Protein AF-A0A6G2DXA1-F1 (afdb_monomer_lite)

Organism: Streptococcus pneumoniae (NCBI:txid1313)

Foldseek 3Di:
DLLVVQLVVCCVVQPQQFWKDAPNDIWGWHDWAQPVPPQWIWTWTHDPDPPPPDDTDIDTHNHNVRVVVGIDTDPDPPPPPD

Sequence (82 aa):
SKVDKIVEEALREYPIGSQVSYRGQVFQLVSIENAQLNDLVRLELFNDSNQLFEENPILYLNSLEEIEQVLSLVELEKEDSE

Structure (mmCIF, N/CA/C/O backbone):
data_AF-A0A6G2DXA1-F1
#
_entry.id   AF-A0A6G2DXA1-F1
#
loop_
_atom_site.group_PDB
_atom_site.id
_atom_site.type_symbol
_atom_site.label_atom_id
_atom_site.label_alt_id
_atom_site.label_comp_id
_atom_site.label_asym_id
_atom_site.label_entity_id
_atom_site.label_seq_id
_atom_site.pdbx_PDB_ins_code
_atom_site.Cartn_x
_atom_site.Cartn_y
_atom_site.Cartn_z
_atom_site.occupancy
_atom_site.B_iso_or_equiv
_atom_site.auth_seq_id
_atom_site.auth_comp_id
_atom_site.auth_asym_id
_atom_site.auth_atom_id
_atom_site.pdbx_PDB_model_num
ATOM 1 N N . SER A 1 1 ? -15.626 -0.920 7.056 1.00 86.00 1 SER A N 1
ATOM 2 C CA . SER A 1 1 ? -14.898 -0.841 8.343 1.00 86.00 1 SER A CA 1
ATOM 3 C C . SER A 1 1 ? -13.932 0.346 8.307 1.00 86.00 1 SER A C 1
ATOM 5 O O . SER A 1 1 ? -13.907 1.035 7.293 1.00 86.00 1 SER A O 1
ATOM 7 N N . LYS A 1 2 ? -13.183 0.650 9.383 1.00 91.75 2 LYS A N 1
ATOM 8 C CA . LYS A 1 2 ? -12.129 1.690 9.341 1.00 91.75 2 LYS A CA 1
ATOM 9 C C . LYS A 1 2 ? -11.079 1.351 8.276 1.00 91.75 2 LYS A C 1
ATOM 11 O O . LYS A 1 2 ? -10.739 2.206 7.473 1.00 91.75 2 LYS A O 1
ATOM 16 N N . VAL A 1 3 ? -10.630 0.098 8.258 1.00 96.06 3 VAL A N 1
ATOM 17 C CA . VAL A 1 3 ? -9.620 -0.397 7.316 1.00 96.06 3 VAL A CA 1
ATOM 18 C C . VAL A 1 3 ? -10.119 -0.343 5.879 1.00 96.06 3 VAL A C 1
ATOM 20 O O . VAL A 1 3 ? -9.384 0.109 5.017 1.00 96.06 3 VAL A O 1
ATOM 23 N N . ASP A 1 4 ? -11.379 -0.718 5.622 1.00 96.50 4 ASP A N 1
ATOM 24 C CA . ASP A 1 4 ? -11.919 -0.692 4.251 1.00 96.50 4 ASP A CA 1
ATOM 25 C C . ASP A 1 4 ? -11.905 0.727 3.662 1.00 96.50 4 ASP A C 1
ATOM 27 O O . ASP A 1 4 ? -11.630 0.890 2.481 1.00 96.50 4 ASP A O 1
ATOM 31 N N . LYS A 1 5 ? -12.121 1.761 4.490 1.00 97.06 5 LYS A N 1
ATOM 32 C CA . LYS A 1 5 ? -11.997 3.158 4.045 1.00 97.06 5 LYS A CA 1
ATOM 33 C C . LYS A 1 5 ? -10.559 3.512 3.672 1.00 97.06 5 LYS A C 1
ATOM 35 O O . LYS A 1 5 ? -10.347 4.114 2.632 1.00 97.06 5 LYS A O 1
ATOM 40 N N . ILE A 1 6 ? -9.585 3.082 4.477 1.00 97.81 6 ILE A N 1
ATOM 41 C CA . ILE A 1 6 ? -8.161 3.303 4.184 1.00 97.81 6 ILE A CA 1
ATOM 42 C C . ILE A 1 6 ? -7.769 2.569 2.897 1.00 97.81 6 ILE A C 1
ATOM 44 O O . ILE A 1 6 ? -7.032 3.120 2.092 1.00 97.81 6 ILE A O 1
ATOM 48 N N . VAL A 1 7 ? -8.281 1.353 2.672 1.00 98.1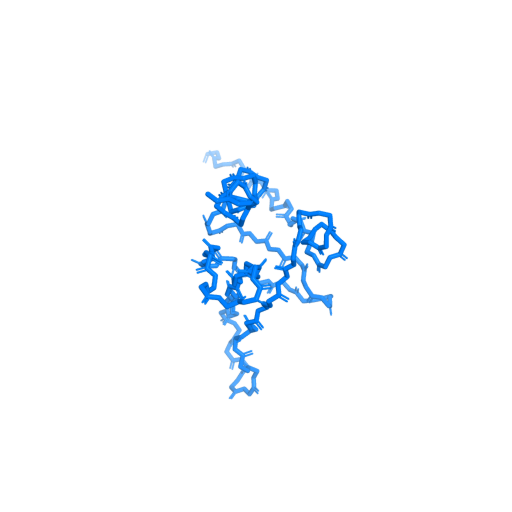2 7 VAL A N 1
ATOM 49 C CA . VAL A 1 7 ? -8.075 0.606 1.420 1.00 98.12 7 VAL A CA 1
ATOM 50 C C . VAL A 1 7 ? -8.640 1.380 0.228 1.00 98.12 7 VAL A C 1
ATOM 52 O O . VAL A 1 7 ? -7.942 1.541 -0.768 1.00 98.12 7 VAL A O 1
ATOM 55 N N . GLU A 1 8 ? -9.874 1.883 0.321 1.00 98.12 8 GLU A N 1
ATOM 56 C CA . GLU A 1 8 ? -10.503 2.686 -0.737 1.00 98.12 8 GLU A CA 1
ATOM 57 C C . GLU A 1 8 ? -9.708 3.966 -1.049 1.00 98.12 8 GLU A C 1
ATOM 59 O O . GLU A 1 8 ? -9.491 4.285 -2.218 1.00 98.12 8 GLU A O 1
ATOM 64 N N . GLU A 1 9 ? -9.250 4.682 -0.020 1.00 98.12 9 GLU A N 1
ATOM 65 C CA . GLU A 1 9 ? -8.431 5.891 -0.170 1.00 98.12 9 GLU A CA 1
ATOM 66 C C . GLU A 1 9 ? -7.054 5.565 -0.764 1.00 98.12 9 GLU A C 1
ATOM 68 O O . GLU A 1 9 ? -6.630 6.196 -1.731 1.00 98.12 9 GLU A O 1
ATOM 73 N N . ALA A 1 10 ? -6.389 4.523 -0.265 1.00 97.75 10 ALA A N 1
ATOM 74 C CA . ALA A 1 10 ? -5.083 4.106 -0.756 1.00 97.75 10 ALA A CA 1
ATOM 75 C C . ALA A 1 10 ? -5.138 3.611 -2.207 1.00 97.75 10 ALA A C 1
ATOM 77 O O . ALA A 1 10 ? -4.237 3.919 -2.973 1.00 97.75 10 ALA A O 1
ATOM 78 N N . LEU A 1 11 ? -6.202 2.916 -2.626 1.00 98.00 11 LEU A N 1
ATOM 79 C CA . LEU A 1 11 ? -6.401 2.523 -4.030 1.00 98.00 11 LEU A CA 1
ATOM 80 C C . LEU A 1 11 ? -6.599 3.721 -4.966 1.00 98.00 11 LEU A C 1
ATOM 82 O O . LEU A 1 11 ? -6.347 3.609 -6.167 1.00 98.00 11 LEU A O 1
ATOM 86 N N . ARG A 1 12 ? -7.079 4.851 -4.438 1.00 97.31 12 ARG A N 1
ATOM 87 C CA . ARG A 1 12 ? -7.258 6.084 -5.206 1.00 97.31 12 ARG A CA 1
ATOM 88 C C . ARG A 1 12 ? -5.932 6.799 -5.439 1.00 97.31 12 ARG A C 1
ATOM 90 O O . ARG A 1 12 ? -5.680 7.218 -6.565 1.00 97.31 12 ARG A O 1
ATOM 97 N N . GLU A 1 13 ? -5.125 6.928 -4.389 1.00 96.69 13 GLU A N 1
ATOM 98 C CA . GLU A 1 13 ? -3.814 7.588 -4.446 1.00 96.69 13 GLU A CA 1
ATOM 99 C C . GLU A 1 13 ? -2.752 6.682 -5.087 1.00 96.69 13 GLU A C 1
ATOM 101 O O . GLU A 1 13 ? -1.921 7.140 -5.862 1.00 96.69 13 GLU A O 1
ATOM 106 N N . TYR A 1 14 ? -2.833 5.372 -4.850 1.00 96.81 14 TYR A N 1
ATOM 107 C CA . TYR A 1 14 ? -1.925 4.354 -5.374 1.00 96.81 14 TYR A CA 1
ATOM 108 C C . TYR A 1 14 ? -2.704 3.280 -6.149 1.00 96.81 14 TYR A C 1
ATOM 110 O O . TYR A 1 14 ? -2.976 2.193 -5.628 1.00 96.81 14 TYR A O 1
ATOM 118 N N . PRO A 1 15 ? -3.076 3.544 -7.414 1.00 96.50 15 PRO A N 1
ATOM 119 C CA . PRO A 1 15 ? -3.750 2.553 -8.242 1.00 96.50 15 PRO A CA 1
ATOM 120 C C . PRO A 1 15 ? -2.917 1.275 -8.392 1.00 96.50 15 PRO A C 1
ATOM 122 O O . PRO A 1 15 ? -1.694 1.334 -8.550 1.00 96.50 15 PRO A O 1
ATOM 125 N N . ILE A 1 16 ? -3.574 0.112 -8.401 1.00 96.81 16 ILE A N 1
ATOM 126 C CA . ILE A 1 16 ? -2.901 -1.168 -8.665 1.00 96.81 16 ILE A CA 1
ATOM 127 C C . ILE A 1 16 ? -2.201 -1.117 -10.026 1.00 96.81 16 ILE A C 1
ATOM 129 O O . ILE A 1 16 ? -2.770 -0.668 -11.021 1.00 96.81 16 ILE A O 1
ATOM 133 N N . GLY A 1 17 ? -0.955 -1.580 -10.057 1.00 93.88 17 GLY A N 1
ATOM 134 C CA . GLY A 1 17 ? -0.077 -1.535 -11.219 1.00 93.88 17 GLY A CA 1
ATOM 135 C C . GLY A 1 17 ? 0.784 -0.273 -11.314 1.00 93.88 17 GLY A C 1
ATOM 136 O O . GLY A 1 17 ? 1.676 -0.244 -12.162 1.00 93.88 17 GLY A O 1
ATOM 137 N N . SER A 1 18 ? 0.564 0.734 -10.458 1.00 94.31 18 SER A N 1
ATOM 138 C CA . SER A 1 18 ? 1.450 1.900 -10.345 1.00 94.31 18 SER A CA 1
ATOM 139 C C . SER A 1 18 ? 2.857 1.504 -9.892 1.00 94.31 18 SER A C 1
ATOM 141 O O . SER A 1 18 ? 3.052 0.505 -9.192 1.00 94.31 18 SER A O 1
ATOM 143 N N . GLN A 1 19 ? 3.844 2.305 -10.298 1.00 94.56 19 GLN A N 1
ATOM 144 C CA . GLN A 1 19 ? 5.198 2.198 -9.776 1.00 94.56 19 GLN A CA 1
ATOM 145 C C . GLN A 1 19 ? 5.349 3.051 -8.520 1.00 94.56 19 GLN A C 1
ATOM 147 O O . GLN A 1 19 ? 4.969 4.223 -8.496 1.00 94.56 19 GLN A O 1
ATOM 152 N N . VAL A 1 20 ? 5.930 2.458 -7.482 1.00 95.19 20 VAL A N 1
ATOM 153 C CA . VAL A 1 20 ? 6.190 3.106 -6.198 1.00 95.19 20 VAL A CA 1
ATOM 154 C C . VAL A 1 20 ? 7.644 2.918 -5.795 1.00 95.19 20 VAL A C 1
ATOM 156 O O . VAL A 1 20 ? 8.231 1.855 -5.991 1.00 95.19 20 VAL A O 1
ATOM 159 N N . SER A 1 21 ? 8.228 3.956 -5.211 1.00 94.62 21 SER A N 1
ATOM 160 C CA . SER A 1 21 ? 9.515 3.882 -4.538 1.00 94.62 21 SER A CA 1
ATOM 161 C C . SER A 1 21 ? 9.303 3.426 -3.100 1.00 94.62 21 SER A C 1
ATOM 163 O O . SER A 1 21 ? 8.537 4.040 -2.355 1.00 94.62 21 SER A O 1
ATOM 165 N N . TYR A 1 22 ? 10.003 2.366 -2.708 1.00 94.12 22 TYR A N 1
ATOM 166 C CA . TYR A 1 22 ? 10.073 1.857 -1.345 1.00 94.12 22 TYR A CA 1
ATOM 167 C C . TYR A 1 22 ? 11.538 1.627 -0.986 1.00 94.12 22 TYR A C 1
ATOM 169 O O . TYR A 1 22 ? 12.254 0.895 -1.667 1.00 94.12 22 TYR A O 1
ATOM 177 N N . ARG A 1 23 ? 12.011 2.276 0.087 1.00 92.19 23 ARG A N 1
ATOM 178 C CA . ARG A 1 23 ? 13.415 2.185 0.548 1.00 92.19 23 ARG A CA 1
ATOM 179 C C . ARG A 1 23 ? 14.454 2.466 -0.553 1.00 92.19 23 ARG A C 1
ATOM 181 O O . ARG A 1 23 ? 15.536 1.886 -0.553 1.00 92.19 23 ARG A O 1
ATOM 188 N N . GLY A 1 24 ? 14.132 3.374 -1.474 1.00 89.81 24 GLY A N 1
ATOM 189 C CA . GLY A 1 24 ? 15.023 3.773 -2.566 1.00 89.81 24 GLY A CA 1
ATOM 190 C C . GLY A 1 24 ? 15.069 2.804 -3.751 1.00 89.81 24 GLY A C 1
ATOM 191 O O . GLY A 1 24 ? 15.879 3.011 -4.649 1.00 89.81 24 GLY A O 1
ATOM 192 N N . GLN A 1 25 ? 14.216 1.778 -3.772 1.00 90.19 25 GLN A N 1
ATOM 193 C CA . GLN A 1 25 ? 14.024 0.889 -4.917 1.00 90.19 25 GLN A CA 1
ATOM 194 C C . GLN A 1 25 ? 12.615 1.056 -5.498 1.00 90.19 25 GLN A C 1
ATOM 196 O O . GLN A 1 25 ? 11.684 1.396 -4.770 1.00 90.19 25 GLN A O 1
ATOM 201 N N . VAL A 1 26 ? 12.459 0.814 -6.801 1.00 91.62 26 VAL A N 1
ATOM 202 C CA . VAL A 1 26 ? 11.169 0.914 -7.499 1.00 91.62 26 VAL A CA 1
ATOM 203 C C . VAL A 1 26 ? 10.511 -0.458 -7.574 1.00 91.62 26 VAL A C 1
ATOM 205 O O . VAL A 1 26 ? 11.145 -1.430 -7.977 1.00 91.62 26 VAL A O 1
ATOM 208 N N . PHE A 1 27 ? 9.230 -0.512 -7.230 1.00 93.38 27 PHE A N 1
ATOM 209 C CA . PHE A 1 27 ? 8.392 -1.704 -7.298 1.00 93.38 27 PHE A CA 1
ATOM 210 C C . PHE A 1 27 ? 7.088 -1.393 -8.022 1.00 93.38 27 PHE A C 1
ATOM 212 O O . PHE A 1 27 ? 6.645 -0.245 -8.061 1.00 93.38 27 PHE A O 1
ATOM 219 N N . GLN A 1 28 ? 6.433 -2.427 -8.535 1.00 94.50 28 GLN A N 1
ATOM 220 C CA . GLN A 1 28 ? 5.037 -2.348 -8.935 1.00 94.50 28 GLN A CA 1
ATOM 221 C C . GLN A 1 28 ? 4.141 -2.682 -7.740 1.00 94.50 28 GLN A C 1
ATOM 223 O O . GLN A 1 28 ? 4.324 -3.709 -7.087 1.00 94.50 28 GLN A O 1
ATOM 228 N N . LEU A 1 29 ? 3.149 -1.845 -7.456 1.00 96.38 29 LEU A N 1
ATOM 229 C CA . LEU A 1 29 ? 2.127 -2.162 -6.463 1.00 96.38 29 LEU A CA 1
ATOM 230 C C . LEU A 1 29 ? 1.143 -3.191 -7.040 1.00 96.38 29 LEU A C 1
ATOM 232 O O . LEU A 1 29 ? 0.488 -2.909 -8.045 1.00 96.38 29 LEU A O 1
ATOM 236 N N . VAL A 1 30 ? 0.998 -4.357 -6.402 1.00 96.81 30 VAL A N 1
ATOM 237 C CA . VAL A 1 30 ? 0.142 -5.446 -6.920 1.00 96.81 30 VAL A CA 1
ATOM 238 C C . VAL A 1 30 ? -1.128 -5.688 -6.109 1.00 96.81 30 VAL A C 1
ATOM 240 O O . VAL A 1 30 ? -2.128 -6.117 -6.683 1.00 96.81 30 VAL A O 1
ATOM 243 N N . SER A 1 31 ? -1.147 -5.370 -4.813 1.00 97.88 31 SER A N 1
ATOM 244 C CA . SER A 1 31 ? -2.369 -5.472 -4.002 1.00 97.88 31 SER A CA 1
ATOM 245 C C . SER A 1 31 ? -2.430 -4.422 -2.896 1.00 97.88 31 SER A C 1
ATOM 247 O O . SER A 1 31 ? -1.406 -4.128 -2.279 1.00 97.88 31 SER A O 1
ATOM 249 N N . ILE A 1 32 ? -3.641 -3.954 -2.582 1.00 98.25 32 ILE A N 1
ATOM 250 C CA . ILE A 1 32 ? -3.988 -3.233 -1.350 1.00 98.25 32 ILE A CA 1
ATOM 251 C C . ILE A 1 32 ? -5.249 -3.887 -0.787 1.00 98.25 32 ILE A C 1
ATOM 253 O O . ILE A 1 32 ? -6.298 -3.868 -1.429 1.00 98.25 32 ILE A O 1
ATOM 257 N N . GLU A 1 33 ? -5.156 -4.472 0.403 1.00 97.88 33 GLU A N 1
ATOM 258 C CA . GLU A 1 33 ? -6.243 -5.268 0.976 1.00 97.88 33 GLU A CA 1
ATOM 259 C C . GLU A 1 33 ? -6.397 -5.019 2.476 1.00 97.88 33 GLU A C 1
ATOM 261 O O . GLU A 1 33 ? -5.439 -4.708 3.180 1.00 97.88 33 GLU A O 1
ATOM 266 N N . ASN A 1 34 ? -7.606 -5.210 3.003 1.00 97.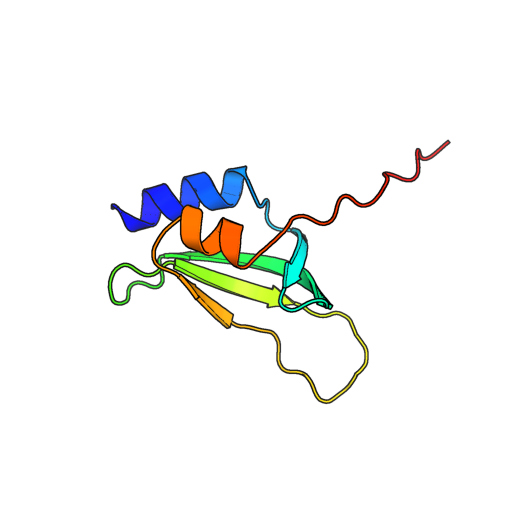31 34 ASN A N 1
ATOM 267 C CA . ASN A 1 34 ? -7.796 -5.303 4.445 1.00 97.31 34 ASN A CA 1
ATOM 268 C C . ASN A 1 34 ? -7.196 -6.632 4.929 1.00 97.31 34 ASN A C 1
ATOM 270 O O . ASN A 1 34 ? -7.688 -7.696 4.554 1.00 97.31 34 ASN A O 1
ATOM 274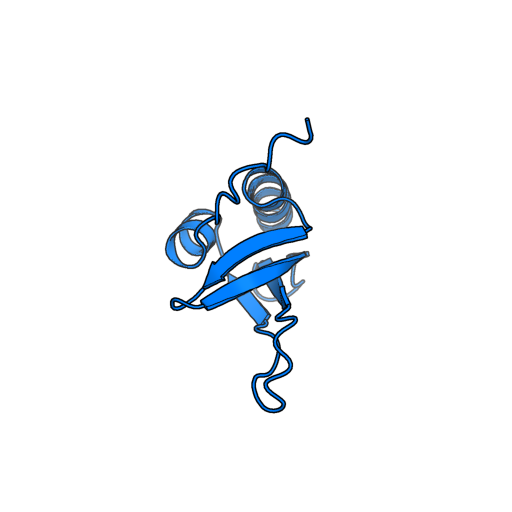 N N . ALA A 1 35 ? -6.173 -6.575 5.786 1.00 96.06 35 ALA A N 1
ATOM 275 C CA . ALA A 1 35 ? -5.436 -7.755 6.242 1.00 96.06 35 ALA A CA 1
ATOM 276 C C . ALA A 1 35 ? -6.270 -8.702 7.124 1.00 96.06 35 ALA A C 1
ATOM 278 O O . ALA A 1 35 ? -5.794 -9.781 7.476 1.00 96.06 35 ALA A O 1
ATOM 279 N N . GLN A 1 36 ? -7.479 -8.290 7.535 1.00 93.44 36 GLN A N 1
ATOM 280 C CA . GLN A 1 36 ? -8.322 -8.992 8.513 1.00 93.44 36 GLN A CA 1
ATOM 281 C C . GLN A 1 36 ? -7.577 -9.284 9.831 1.00 93.44 36 GLN A C 1
ATOM 283 O O . GLN A 1 36 ? -7.904 -10.218 10.563 1.00 93.44 36 GLN A O 1
ATOM 288 N N . LEU A 1 37 ? -6.566 -8.465 10.135 1.00 87.31 37 LEU A N 1
ATOM 289 C CA . LEU A 1 37 ? -5.660 -8.611 11.265 1.00 87.31 37 LEU A CA 1
ATOM 290 C C . LEU A 1 37 ? -5.339 -7.227 11.837 1.00 87.31 37 LEU A C 1
ATOM 292 O O . LEU A 1 37 ? -4.769 -6.394 11.140 1.00 87.31 37 LEU A O 1
ATOM 296 N N . ASN A 1 38 ? -5.667 -7.007 13.113 1.00 89.75 38 ASN A N 1
ATOM 297 C CA . ASN A 1 38 ? -5.262 -5.832 13.904 1.00 89.75 38 ASN A CA 1
ATOM 298 C C . ASN A 1 38 ? -5.509 -4.464 13.238 1.00 89.75 38 ASN A C 1
ATOM 300 O O . ASN A 1 38 ? -4.708 -3.548 13.400 1.00 89.75 38 ASN A O 1
ATOM 304 N N . ASP A 1 39 ? -6.606 -4.329 12.494 1.00 91.31 39 ASP A N 1
ATOM 305 C CA . ASP A 1 39 ? -6.945 -3.116 11.744 1.00 91.31 39 ASP A CA 1
ATOM 306 C C . ASP A 1 39 ? -5.862 -2.656 10.738 1.00 91.31 39 ASP A C 1
ATOM 308 O O . ASP A 1 39 ? -5.728 -1.461 10.464 1.00 91.31 39 ASP A O 1
ATOM 312 N N . LEU A 1 40 ? -5.085 -3.596 10.188 1.00 97.50 40 LEU A N 1
ATOM 313 C CA . LEU A 1 40 ? -4.015 -3.316 9.229 1.00 97.50 40 LEU A CA 1
ATOM 314 C C . LEU A 1 40 ? -4.482 -3.471 7.778 1.00 97.50 40 LEU A C 1
ATOM 316 O O . LEU A 1 40 ? -5.301 -4.328 7.437 1.00 97.50 40 LEU A O 1
ATOM 320 N N . VAL A 1 41 ? -3.885 -2.664 6.912 1.00 97.88 41 VAL A N 1
ATOM 321 C CA . VAL A 1 41 ? -3.912 -2.787 5.458 1.00 97.88 41 VAL A CA 1
ATOM 322 C C . VAL A 1 41 ? -2.671 -3.560 5.024 1.00 97.88 41 VAL A C 1
ATOM 324 O O . VAL A 1 41 ? -1.563 -3.244 5.456 1.00 97.88 41 VAL A O 1
ATOM 327 N N . ARG A 1 42 ? -2.852 -4.571 4.175 1.00 98.06 42 ARG A N 1
ATOM 328 C CA . ARG A 1 42 ? -1.778 -5.339 3.546 1.00 98.06 42 ARG A CA 1
ATOM 329 C C . ARG A 1 42 ? -1.491 -4.765 2.163 1.00 98.06 42 ARG A C 1
ATOM 331 O O . ARG A 1 42 ? -2.397 -4.697 1.334 1.00 98.06 42 ARG A O 1
ATOM 338 N N . LEU A 1 43 ? -0.237 -4.400 1.911 1.00 98.31 43 LEU A N 1
ATOM 339 C CA . LEU A 1 43 ? 0.250 -4.024 0.586 1.00 98.31 43 LEU A CA 1
ATOM 340 C C . LEU A 1 43 ? 1.259 -5.064 0.113 1.00 98.31 43 LEU A C 1
ATOM 342 O O . LEU A 1 43 ? 2.094 -5.520 0.895 1.00 98.31 43 LEU A O 1
ATOM 346 N N . GLU A 1 44 ? 1.195 -5.419 -1.162 1.00 97.25 44 GLU A N 1
ATOM 347 C CA . GLU A 1 44 ? 2.168 -6.304 -1.800 1.00 97.25 44 GLU A CA 1
ATOM 348 C C . GLU A 1 44 ? 2.838 -5.562 -2.949 1.00 97.25 44 GLU A C 1
ATOM 350 O O . GLU A 1 44 ? 2.169 -4.931 -3.775 1.00 97.25 44 GLU A O 1
ATOM 355 N N . LEU A 1 45 ? 4.168 -5.613 -2.954 1.00 95.81 45 LEU A N 1
ATOM 356 C CA . LEU A 1 45 ? 5.025 -4.959 -3.927 1.00 95.81 45 LEU A CA 1
ATOM 357 C C . LEU A 1 45 ? 5.764 -6.022 -4.730 1.00 95.81 45 LEU A C 1
ATOM 359 O O . LEU A 1 45 ? 6.341 -6.942 -4.160 1.00 95.81 45 LEU A O 1
ATOM 363 N N . PHE A 1 46 ? 5.772 -5.871 -6.046 1.00 92.56 46 PHE A N 1
ATOM 364 C CA . PHE A 1 46 ? 6.435 -6.777 -6.968 1.00 92.56 46 PHE A CA 1
ATOM 365 C C . PHE A 1 46 ? 7.675 -6.123 -7.575 1.00 92.56 46 PHE A C 1
ATOM 367 O O . PHE A 1 46 ? 7.616 -4.980 -8.037 1.00 92.56 46 PHE A O 1
ATOM 374 N N . ASN A 1 47 ? 8.789 -6.853 -7.591 1.00 86.81 47 ASN A N 1
ATOM 375 C CA . ASN A 1 47 ? 9.994 -6.472 -8.317 1.00 86.81 47 ASN A CA 1
ATOM 376 C C . ASN A 1 47 ? 10.198 -7.412 -9.515 1.00 86.81 47 ASN A C 1
ATOM 378 O O . ASN A 1 47 ? 10.391 -8.609 -9.329 1.00 86.81 47 ASN A O 1
ATOM 382 N N . ASP A 1 48 ? 10.205 -6.868 -10.736 1.00 74.12 48 ASP A N 1
ATOM 383 C CA . ASP A 1 48 ? 10.534 -7.619 -11.965 1.00 74.12 48 ASP A CA 1
ATOM 384 C C . ASP A 1 48 ? 12.058 -7.751 -12.186 1.00 74.12 48 ASP A C 1
ATOM 386 O O . ASP A 1 48 ? 12.547 -8.190 -13.227 1.00 74.12 48 ASP A O 1
ATOM 390 N N . SER A 1 49 ? 12.866 -7.321 -11.214 1.00 69.19 49 SER A N 1
ATOM 391 C CA . SER A 1 49 ? 14.312 -7.474 -11.282 1.00 69.19 49 SER A CA 1
ATOM 392 C C . SER A 1 49 ? 14.681 -8.957 -11.290 1.00 69.19 49 SER A C 1
ATOM 394 O O . SER A 1 49 ? 14.417 -9.692 -10.343 1.00 69.19 49 SER A O 1
ATOM 396 N N . ASN A 1 50 ? 15.419 -9.385 -12.318 1.00 64.50 50 ASN A N 1
ATOM 397 C CA . ASN A 1 50 ? 16.052 -10.710 -12.405 1.00 64.50 50 ASN A CA 1
ATOM 398 C C . ASN A 1 50 ? 17.115 -10.968 -11.306 1.00 64.50 50 ASN A C 1
ATOM 400 O O . ASN A 1 50 ? 17.885 -11.931 -11.383 1.00 64.50 50 ASN A O 1
ATOM 404 N N . GLN A 1 51 ? 17.213 -10.099 -10.296 1.00 63.66 51 GLN A N 1
ATOM 405 C CA . GLN A 1 51 ? 18.032 -10.309 -9.112 1.00 63.66 51 GLN A CA 1
ATOM 406 C C . GLN A 1 51 ? 17.380 -11.382 -8.230 1.00 63.66 51 GLN A C 1
ATOM 408 O O . GLN A 1 51 ? 16.526 -11.111 -7.397 1.00 63.66 51 GLN A O 1
ATOM 413 N N . LEU A 1 52 ? 17.842 -12.617 -8.433 1.00 60.16 52 LEU A N 1
ATOM 414 C CA . LEU A 1 52 ? 17.420 -13.899 -7.847 1.00 60.16 52 LEU A CA 1
ATOM 415 C C . LEU A 1 52 ? 17.282 -14.000 -6.308 1.00 60.16 52 LEU A C 1
ATOM 417 O O . LEU A 1 52 ? 17.068 -15.106 -5.815 1.00 60.16 52 LEU A O 1
ATOM 421 N N . PHE A 1 53 ? 17.432 -12.921 -5.536 1.00 61.19 53 PHE A N 1
ATOM 422 C CA . PHE A 1 53 ? 17.576 -12.999 -4.076 1.00 61.19 53 PHE A CA 1
ATOM 423 C C . PHE A 1 53 ? 16.727 -12.018 -3.257 1.00 61.19 53 PHE A C 1
ATOM 425 O O . PHE A 1 53 ? 16.751 -12.125 -2.031 1.00 61.19 53 PHE A O 1
ATOM 432 N N . GLU A 1 54 ? 15.989 -11.088 -3.868 1.00 68.81 54 GLU A N 1
ATOM 433 C CA . GLU A 1 54 ? 15.092 -10.203 -3.112 1.00 68.81 54 GLU A CA 1
ATOM 434 C C . GLU A 1 54 ? 13.649 -10.712 -3.192 1.00 68.81 54 GLU A C 1
ATOM 436 O O . GLU A 1 54 ? 13.038 -10.745 -4.256 1.00 68.81 54 GLU A O 1
ATOM 441 N N . GLU A 1 55 ? 13.112 -11.147 -2.050 1.00 80.56 55 GLU A N 1
ATOM 442 C CA . GLU A 1 55 ? 11.692 -11.469 -1.908 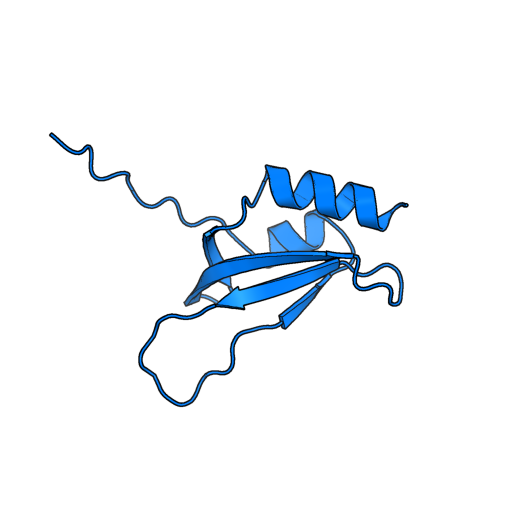1.00 80.56 55 GLU A CA 1
ATOM 443 C C . GLU A 1 55 ? 10.846 -10.201 -2.088 1.00 80.56 55 GLU A C 1
ATOM 445 O O . GLU A 1 55 ? 11.207 -9.116 -1.622 1.00 80.56 55 GLU A O 1
ATOM 450 N N . ASN A 1 56 ? 9.684 -10.358 -2.716 1.00 89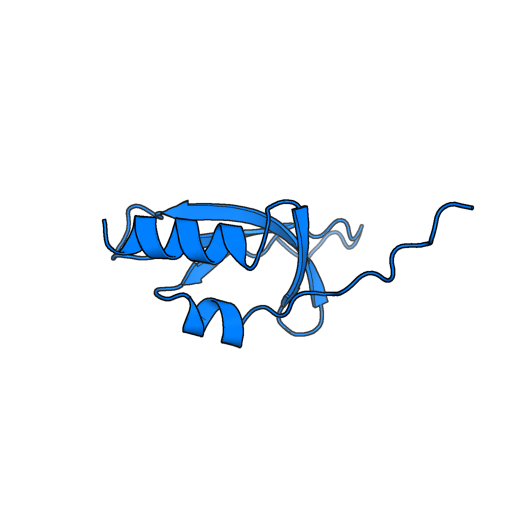.00 56 ASN A N 1
ATOM 451 C CA . ASN A 1 56 ? 8.708 -9.288 -2.894 1.00 89.00 56 ASN A CA 1
ATOM 452 C C . ASN A 1 56 ? 8.243 -8.730 -1.533 1.00 89.00 56 ASN A C 1
ATOM 454 O O . ASN A 1 56 ? 7.773 -9.500 -0.686 1.00 89.00 56 ASN A O 1
ATOM 458 N N . PRO A 1 57 ? 8.352 -7.409 -1.282 1.00 93.81 57 PRO A N 1
ATOM 459 C CA . PRO A 1 57 ? 7.937 -6.834 -0.010 1.00 93.81 57 PRO A CA 1
ATOM 460 C C . PRO A 1 57 ? 6.432 -6.983 0.243 1.00 93.81 57 PRO A C 1
ATOM 462 O O . PRO A 1 57 ? 5.601 -6.625 -0.591 1.00 93.81 57 PRO A O 1
ATOM 465 N N . ILE A 1 58 ? 6.086 -7.423 1.455 1.00 95.50 58 ILE A N 1
ATOM 466 C CA . ILE A 1 58 ? 4.722 -7.370 1.992 1.00 95.50 58 ILE A CA 1
ATOM 467 C C . ILE A 1 58 ? 4.722 -6.407 3.177 1.00 95.50 58 ILE A C 1
ATOM 469 O O . ILE A 1 58 ? 5.458 -6.605 4.148 1.00 95.50 58 ILE A O 1
ATOM 473 N N . LEU A 1 59 ? 3.895 -5.369 3.105 1.00 97.00 59 LEU A N 1
ATOM 474 C CA . LEU A 1 59 ? 3.781 -4.330 4.126 1.00 97.00 59 LEU A CA 1
ATOM 475 C C . LEU A 1 59 ? 2.449 -4.461 4.861 1.00 97.00 59 LEU A C 1
ATOM 477 O O . LEU A 1 59 ? 1.432 -4.793 4.255 1.00 97.00 59 LEU A O 1
ATOM 481 N N . TYR A 1 60 ? 2.458 -4.160 6.158 1.00 97.56 60 TYR A N 1
ATOM 482 C CA . TYR A 1 60 ? 1.256 -4.061 6.982 1.00 97.56 60 TYR A CA 1
ATOM 483 C C . TYR A 1 60 ? 1.236 -2.692 7.653 1.00 97.56 60 TYR A C 1
ATOM 485 O O . TYR A 1 60 ? 2.088 -2.421 8.498 1.00 97.56 60 TYR A O 1
ATOM 493 N N . LEU A 1 61 ? 0.295 -1.842 7.253 1.00 97.44 61 LEU A N 1
ATOM 494 C CA . LEU A 1 61 ? 0.241 -0.420 7.612 1.00 97.44 61 LEU A CA 1
ATOM 495 C C . LEU A 1 61 ? -1.150 -0.075 8.159 1.00 97.44 61 LEU A C 1
ATOM 497 O O . LEU A 1 61 ? -2.126 -0.757 7.849 1.00 97.44 61 LEU A O 1
ATOM 501 N N . ASN A 1 62 ? -1.270 0.946 9.001 1.00 95.94 62 ASN A N 1
ATOM 502 C CA . ASN A 1 62 ? -2.488 1.210 9.781 1.00 95.94 62 ASN A CA 1
ATOM 503 C C . ASN A 1 62 ? -3.276 2.462 9.346 1.00 95.94 62 ASN A C 1
ATOM 505 O O . ASN A 1 62 ? -4.350 2.736 9.900 1.00 95.94 62 ASN A O 1
ATOM 509 N N . SER A 1 63 ? -2.736 3.242 8.406 1.00 97.06 63 SER A N 1
ATOM 510 C CA . SER A 1 63 ? -3.293 4.521 7.958 1.00 97.06 63 SER A CA 1
ATOM 511 C C . SER A 1 63 ? -2.769 4.916 6.577 1.00 97.06 63 SER A C 1
ATOM 513 O O . SER A 1 63 ? -1.722 4.440 6.146 1.00 97.06 63 SER A O 1
ATOM 515 N N . LEU A 1 64 ? -3.494 5.811 5.899 1.00 97.62 64 LEU A N 1
ATOM 516 C CA . LEU A 1 64 ? -3.049 6.396 4.633 1.00 97.62 64 LEU A CA 1
ATOM 517 C C . LEU A 1 64 ? -1.758 7.209 4.808 1.00 97.62 64 LEU A C 1
ATOM 519 O O . LEU A 1 64 ? -0.841 7.067 4.014 1.00 97.62 64 LEU A O 1
ATOM 523 N N . GLU A 1 65 ? -1.648 7.981 5.891 1.00 98.00 65 GLU A N 1
ATOM 524 C CA . GLU A 1 65 ? -0.450 8.773 6.198 1.00 98.00 65 GLU A CA 1
ATOM 525 C C . GLU A 1 65 ? 0.808 7.894 6.310 1.00 98.00 65 GLU A C 1
ATOM 527 O O . GLU A 1 65 ? 1.874 8.250 5.813 1.00 98.00 65 GLU A O 1
ATOM 532 N N . GLU A 1 66 ? 0.698 6.716 6.929 1.00 97.75 66 GLU A N 1
ATOM 533 C CA . GLU A 1 66 ? 1.819 5.776 7.009 1.00 97.75 66 GLU A CA 1
ATOM 534 C C . GLU A 1 66 ? 2.191 5.217 5.625 1.00 97.75 66 GLU A C 1
ATOM 536 O O . GLU A 1 66 ? 3.375 5.063 5.323 1.00 97.75 66 GLU A O 1
ATOM 541 N N . ILE A 1 67 ? 1.201 4.961 4.759 1.00 97.69 67 ILE A N 1
ATOM 542 C CA . ILE A 1 67 ? 1.439 4.569 3.362 1.00 97.69 67 ILE A CA 1
ATOM 543 C C . ILE A 1 67 ? 2.209 5.677 2.633 1.00 97.69 67 ILE A C 1
ATOM 545 O O . ILE A 1 67 ? 3.222 5.382 2.005 1.00 97.69 67 ILE A O 1
ATOM 549 N N . GLU A 1 68 ? 1.798 6.936 2.777 1.00 97.06 68 GLU A N 1
ATOM 550 C CA . GLU A 1 68 ? 2.439 8.101 2.146 1.00 97.06 68 GLU A CA 1
ATOM 551 C C . GLU A 1 68 ? 3.873 8.348 2.631 1.00 97.06 68 GLU A C 1
ATOM 553 O O . GLU A 1 68 ? 4.742 8.757 1.859 1.00 97.06 68 GLU A O 1
ATOM 558 N N . GLN A 1 69 ? 4.157 8.068 3.904 1.00 97.25 69 GLN A N 1
ATOM 559 C CA . GLN A 1 69 ? 5.510 8.171 4.457 1.00 97.25 69 GLN A CA 1
ATOM 560 C C . GLN A 1 69 ? 6.448 7.073 3.940 1.00 97.25 69 GLN A C 1
ATOM 562 O O . GLN A 1 69 ? 7.666 7.266 3.894 1.00 97.25 69 GLN A O 1
ATOM 567 N N . VAL A 1 70 ? 5.897 5.906 3.601 1.00 97.12 70 VAL A N 1
ATOM 568 C CA . VAL A 1 70 ? 6.668 4.713 3.233 1.00 97.12 70 VAL A CA 1
ATOM 569 C C . VAL A 1 70 ? 6.794 4.546 1.718 1.00 97.12 70 VAL A C 1
ATOM 571 O O . VAL A 1 70 ? 7.827 4.055 1.251 1.00 97.12 70 VAL A O 1
ATOM 574 N N . LEU A 1 71 ? 5.765 4.939 0.964 1.00 96.69 71 LEU A N 1
ATOM 575 C CA . LEU A 1 71 ? 5.666 4.802 -0.484 1.00 96.69 71 LEU A CA 1
ATOM 576 C C . LEU A 1 71 ? 5.536 6.164 -1.157 1.00 96.69 71 LEU A C 1
ATOM 578 O O . LEU A 1 71 ? 4.652 6.959 -0.845 1.00 96.69 71 LEU A O 1
ATOM 582 N N . SER A 1 72 ? 6.353 6.390 -2.177 1.00 95.50 72 SER A N 1
ATOM 583 C CA . SER A 1 72 ? 6.202 7.539 -3.074 1.00 95.50 72 SER A CA 1
ATOM 584 C C . SER A 1 72 ? 5.875 7.051 -4.477 1.00 95.50 72 SER A C 1
ATOM 586 O O . SER A 1 72 ? 6.539 6.139 -4.966 1.00 95.50 72 SER A O 1
ATOM 588 N N . LEU A 1 73 ? 4.877 7.644 -5.136 1.00 93.94 73 LEU A N 1
ATOM 589 C CA . LEU A 1 73 ? 4.610 7.357 -6.546 1.00 93.94 73 LEU A CA 1
ATOM 590 C C . LEU A 1 73 ? 5.830 7.720 -7.393 1.00 93.94 73 LEU A C 1
ATOM 592 O O . LEU A 1 73 ? 6.452 8.766 -7.201 1.00 93.94 73 LEU A O 1
ATOM 596 N N . VAL A 1 74 ? 6.150 6.850 -8.343 1.00 91.44 74 VAL A N 1
ATOM 597 C CA . VAL A 1 74 ? 7.107 7.146 -9.401 1.00 91.44 74 VAL A CA 1
ATOM 598 C C . VAL A 1 74 ? 6.295 7.597 -10.605 1.00 91.44 74 VAL A C 1
ATOM 600 O O . VAL A 1 74 ? 5.595 6.799 -11.229 1.00 91.44 74 VAL A O 1
ATOM 603 N N . GLU A 1 75 ? 6.363 8.888 -10.921 1.00 80.88 75 GLU A N 1
ATOM 604 C CA . GLU A 1 75 ? 5.873 9.385 -12.201 1.00 80.88 75 GLU A CA 1
ATOM 605 C C . GLU A 1 75 ? 6.817 8.868 -13.287 1.00 80.88 75 GLU A C 1
ATOM 607 O O . GLU A 1 75 ? 7.905 9.402 -13.498 1.00 80.88 75 GLU A O 1
ATOM 612 N N . LEU A 1 76 ? 6.423 7.791 -13.963 1.00 65.75 76 LEU A N 1
ATOM 613 C CA . LEU A 1 76 ? 6.981 7.517 -15.276 1.00 65.75 76 LEU A CA 1
ATOM 614 C C . LEU A 1 76 ? 6.506 8.652 -16.178 1.00 65.75 76 LEU A C 1
ATOM 616 O O . LEU A 1 76 ? 5.295 8.831 -16.353 1.00 65.75 76 LEU A O 1
ATOM 620 N N . GLU A 1 77 ? 7.445 9.420 -16.732 1.00 56.62 77 GLU A N 1
ATOM 621 C CA . GLU A 1 77 ? 7.142 10.249 -17.891 1.00 56.62 77 GLU A CA 1
ATOM 622 C C . GLU A 1 77 ? 6.441 9.329 -18.886 1.00 56.62 77 GLU A C 1
ATOM 624 O O . GLU A 1 77 ? 6.982 8.296 -19.288 1.00 56.62 77 GLU A O 1
ATOM 629 N N . LYS A 1 78 ? 5.180 9.636 -19.201 1.00 52.81 78 LYS A N 1
ATOM 630 C CA . LYS A 1 78 ? 4.518 8.957 -20.303 1.00 52.81 78 LYS A CA 1
ATOM 631 C C . LYS A 1 78 ? 5.394 9.274 -21.502 1.00 52.81 78 LYS A C 1
ATOM 633 O O . LYS A 1 78 ? 5.488 10.440 -21.872 1.00 52.81 78 LYS A O 1
ATOM 638 N N . GLU A 1 79 ? 6.064 8.274 -22.067 1.00 52.28 79 GLU A N 1
ATOM 639 C CA . GLU A 1 79 ? 6.507 8.387 -23.448 1.00 52.28 79 GLU A CA 1
ATOM 640 C C . GLU A 1 79 ? 5.228 8.681 -24.232 1.00 52.28 79 GLU A C 1
ATOM 642 O O . GLU A 1 79 ? 4.377 7.801 -24.400 1.00 52.28 79 GLU A O 1
ATOM 647 N N . ASP A 1 80 ? 5.032 9.958 -24.581 1.00 46.66 80 ASP A N 1
ATOM 648 C CA . ASP A 1 80 ? 4.034 10.378 -25.548 1.00 46.66 80 ASP A 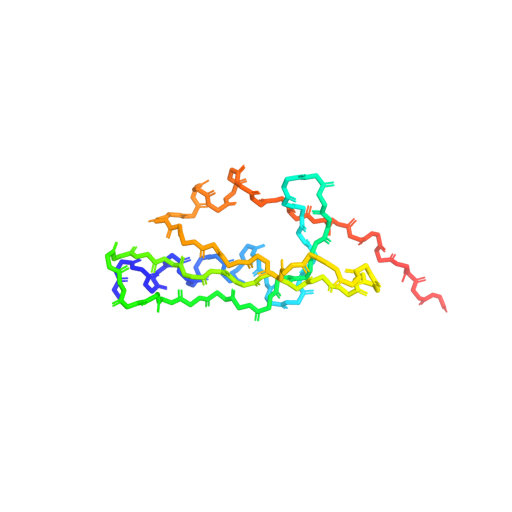CA 1
ATOM 649 C C . ASP A 1 80 ? 4.285 9.492 -26.763 1.00 46.66 80 ASP A C 1
ATOM 651 O O . ASP A 1 80 ? 5.303 9.602 -27.445 1.00 46.66 80 ASP A O 1
ATOM 655 N N . SER A 1 81 ? 3.412 8.505 -26.942 1.00 55.38 81 SER A N 1
ATOM 656 C CA . SER A 1 81 ? 3.450 7.633 -28.101 1.00 55.38 81 SER A CA 1
ATOM 657 C C . SER A 1 81 ? 3.024 8.494 -29.286 1.00 55.38 81 SER A C 1
ATOM 659 O O . SER A 1 81 ? 1.825 8.645 -29.528 1.00 55.38 81 SER A O 1
ATOM 661 N N . GLU A 1 82 ? 3.997 9.132 -29.939 1.00 46.12 82 GLU A N 1
ATOM 662 C CA . GLU A 1 82 ? 3.845 9.730 -31.273 1.00 46.12 82 GLU A CA 1
ATOM 663 C C . GLU A 1 82 ? 3.500 8.667 -32.326 1.00 46.12 82 GLU A C 1
ATOM 665 O O . GLU A 1 82 ? 4.069 7.548 -32.283 1.00 46.12 82 GLU A O 1
#

Radius of gyration: 13.54 Å; chains: 1; bounding box: 33×24×45 Å

pLDDT: mean 88.86, std 14.07, range [46.12, 98.31]

Secondary structure (DSSP, 8-state):
-HHHHHHHHHHHHS-TT-EEEETTEEEEEEEEEE-SSTTPEEEEEE-----TT-PPPEEEESSHHHHHHHEEE---------